Protein AF-A0A928RJ09-F1 (afdb_monomer_lite)

Foldseek 3Di:
DDADDLCNLCVVLVHDSVLLVCLVVVPPPDDPVSSVSSVVSCVVSVHDPPVPPPD

Structure (mmCIF, N/CA/C/O backbone):
data_AF-A0A928RJ09-F1
#
_entry.id   AF-A0A928RJ09-F1
#
loop_
_atom_site.group_PDB
_atom_site.id
_atom_site.type_symbol
_atom_site.label_atom_id
_atom_site.label_alt_id
_atom_site.label_comp_id
_atom_site.label_asym_id
_atom_site.label_entity_id
_atom_site.label_seq_id
_atom_site.pdbx_PDB_ins_code
_atom_site.Cartn_x
_atom_site.Cartn_y
_atom_site.Cartn_z
_atom_site.occupancy
_atom_site.B_iso_or_equiv
_atom_site.auth_seq_id
_atom_site.auth_comp_id
_atom_site.auth_asym_id
_atom_site.auth_atom_id
_atom_site.pdbx_PDB_model_num
ATOM 1 N N . MET A 1 1 ? -6.506 -11.534 16.790 1.00 49.03 1 MET A N 1
ATOM 2 C CA . MET A 1 1 ? -6.166 -10.260 16.116 1.00 49.03 1 MET A CA 1
ATOM 3 C C . MET A 1 1 ? -5.587 -10.585 14.750 1.00 49.03 1 MET A C 1
ATOM 5 O O . MET A 1 1 ? -4.611 -11.322 14.689 1.00 49.03 1 MET A O 1
ATOM 9 N N . ARG A 1 2 ? -6.217 -10.127 13.664 1.00 58.03 2 ARG A N 1
ATOM 10 C CA . ARG A 1 2 ? -5.739 -10.374 12.297 1.00 58.03 2 ARG A CA 1
ATOM 11 C C . ARG A 1 2 ? -4.698 -9.302 11.981 1.00 58.03 2 ARG A C 1
ATOM 13 O O . ARG A 1 2 ? -5.052 -8.136 11.870 1.00 58.03 2 ARG A O 1
ATOM 20 N N . ARG A 1 3 ? -3.418 -9.677 11.958 1.00 71.44 3 ARG A N 1
ATOM 21 C CA . ARG A 1 3 ? -2.339 -8.762 11.568 1.00 71.44 3 ARG A CA 1
ATOM 22 C C . ARG A 1 3 ? -2.361 -8.611 10.056 1.00 71.44 3 ARG A C 1
ATOM 24 O O . ARG A 1 3 ? -2.480 -9.609 9.350 1.00 71.44 3 ARG A O 1
ATOM 31 N N . VAL A 1 4 ? -2.244 -7.375 9.589 1.00 82.00 4 VAL A N 1
ATOM 32 C CA . VAL A 1 4 ? -2.018 -7.089 8.174 1.00 82.00 4 VAL A CA 1
ATOM 33 C C . VAL A 1 4 ? -0.664 -7.672 7.793 1.00 82.00 4 VAL A C 1
ATOM 35 O O . VAL A 1 4 ? 0.310 -7.522 8.532 1.00 82.00 4 VAL A O 1
ATOM 38 N N . THR A 1 5 ? -0.614 -8.388 6.675 1.00 84.62 5 THR A N 1
ATOM 39 C CA . THR A 1 5 ? 0.619 -8.983 6.148 1.00 84.62 5 THR A CA 1
ATOM 40 C C . THR A 1 5 ? 1.094 -8.231 4.908 1.00 84.62 5 THR A C 1
ATOM 42 O O . THR A 1 5 ? 0.335 -7.471 4.306 1.00 84.62 5 THR A O 1
ATOM 45 N N . LEU A 1 6 ? 2.336 -8.473 4.465 1.00 83.75 6 LEU A N 1
ATOM 46 C CA . LEU A 1 6 ? 2.808 -7.935 3.181 1.00 83.75 6 LEU A CA 1
ATOM 47 C C . LEU A 1 6 ? 1.884 -8.335 2.021 1.00 83.75 6 LEU A C 1
ATOM 49 O O . LEU A 1 6 ? 1.718 -7.563 1.083 1.00 83.75 6 LEU A O 1
ATOM 53 N N . SER A 1 7 ? 1.274 -9.523 2.085 1.00 85.94 7 SER A N 1
ATOM 54 C CA . SER A 1 7 ? 0.330 -10.016 1.080 1.00 85.94 7 SER A CA 1
ATOM 55 C C . SER A 1 7 ? -0.955 -9.189 1.025 1.00 85.94 7 SER A C 1
ATOM 57 O O . SER A 1 7 ? -1.481 -8.963 -0.064 1.00 85.94 7 SER A O 1
ATOM 59 N N . ASP A 1 8 ? -1.441 -8.705 2.169 1.00 87.38 8 ASP A N 1
ATOM 60 C CA . ASP A 1 8 ? -2.611 -7.825 2.230 1.00 87.38 8 ASP A CA 1
ATOM 61 C C . ASP A 1 8 ? -2.308 -6.460 1.604 1.00 87.3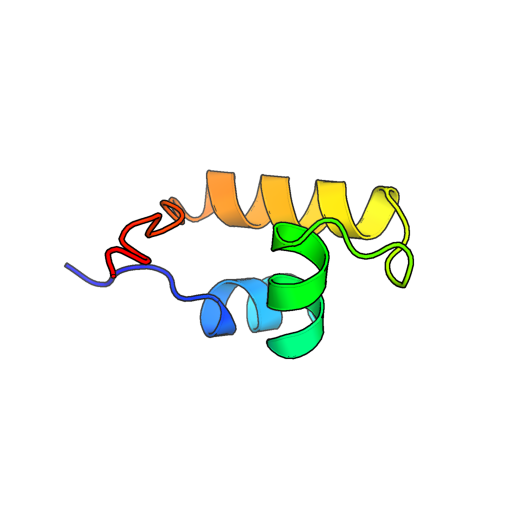8 8 ASP A C 1
ATOM 63 O O . ASP A 1 8 ? -3.082 -5.984 0.774 1.00 87.38 8 ASP A O 1
ATOM 67 N N . ILE A 1 9 ? -1.152 -5.869 1.926 1.00 86.12 9 ILE A N 1
ATOM 68 C CA . ILE A 1 9 ? -0.720 -4.590 1.338 1.00 86.12 9 ILE A CA 1
ATOM 69 C C . ILE A 1 9 ? -0.485 -4.742 -0.165 1.00 86.12 9 ILE A C 1
ATOM 71 O O . ILE A 1 9 ? -0.908 -3.900 -0.952 1.00 86.12 9 ILE A O 1
ATOM 75 N N . ALA A 1 10 ? 0.150 -5.840 -0.580 1.00 87.75 10 ALA A N 1
ATOM 76 C CA . ALA A 1 10 ? 0.389 -6.153 -1.983 1.00 87.75 10 ALA A CA 1
ATOM 77 C C . ALA A 1 10 ? -0.932 -6.202 -2.760 1.00 87.75 10 ALA A C 1
ATOM 79 O O . ALA A 1 10 ? -1.076 -5.557 -3.798 1.00 87.75 10 ALA A O 1
ATOM 80 N N . ARG A 1 11 ? -1.936 -6.881 -2.201 1.00 88.12 11 ARG A N 1
ATOM 81 C CA . ARG A 1 11 ? -3.277 -6.964 -2.779 1.00 88.12 11 ARG A CA 1
ATOM 82 C C . ARG A 1 11 ? -4.002 -5.614 -2.787 1.00 88.12 11 ARG A C 1
ATOM 84 O O . ARG A 1 11 ? -4.688 -5.326 -3.761 1.00 88.12 11 ARG A O 1
ATOM 91 N N . ALA A 1 12 ? -3.846 -4.793 -1.750 1.00 87.00 12 ALA A N 1
ATOM 92 C CA . ALA A 1 12 ? -4.452 -3.462 -1.672 1.00 87.00 12 ALA A CA 1
ATOM 93 C C . ALA A 1 12 ? -3.830 -2.468 -2.670 1.00 87.00 12 ALA A C 1
ATOM 95 O O . ALA A 1 12 ? -4.544 -1.698 -3.308 1.00 87.00 12 ALA A O 1
ATOM 96 N N . CYS A 1 13 ? -2.510 -2.517 -2.855 1.00 83.69 13 CYS A N 1
ATOM 97 C CA . CYS A 1 13 ? -1.798 -1.689 -3.828 1.00 83.69 13 CYS A CA 1
ATOM 98 C C . CYS A 1 13 ? -1.805 -2.265 -5.255 1.00 83.69 13 CYS A C 1
ATOM 100 O O . CYS A 1 13 ? -1.359 -1.581 -6.174 1.00 83.69 13 CYS A O 1
ATOM 102 N N . GLY A 1 14 ? -2.276 -3.501 -5.456 1.00 85.31 14 GLY A N 1
ATOM 103 C CA . GLY A 1 14 ? -2.241 -4.179 -6.757 1.00 85.31 14 GLY A CA 1
ATOM 104 C C . GLY A 1 14 ? -0.824 -4.534 -7.224 1.00 85.31 14 GLY A C 1
ATOM 105 O O . GLY A 1 14 ? -0.562 -4.581 -8.423 1.00 85.31 14 GLY A O 1
ATOM 106 N N . VAL A 1 15 ? 0.099 -4.751 -6.289 1.00 86.19 15 VAL A N 1
ATOM 107 C CA . VAL A 1 15 ? 1.501 -5.097 -6.560 1.00 86.19 15 VAL A CA 1
ATOM 108 C C . V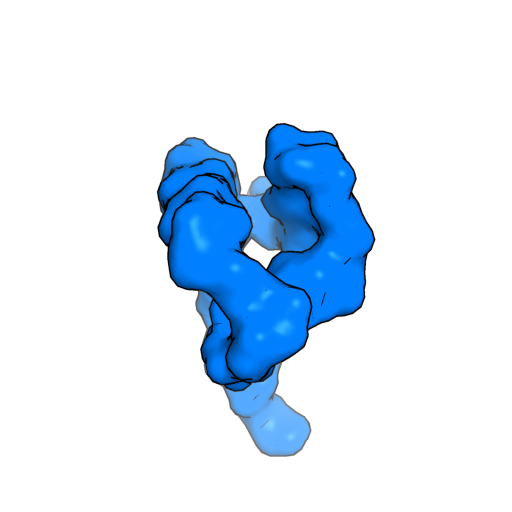AL A 1 15 ? 1.820 -6.501 -6.054 1.00 86.19 15 VAL A C 1
ATOM 110 O O . VAL A 1 15 ? 1.025 -7.133 -5.363 1.00 86.19 15 VAL A O 1
ATOM 113 N N . SER A 1 16 ? 3.005 -7.014 -6.384 1.00 86.12 16 SER A N 1
ATOM 114 C CA . SER A 1 16 ? 3.461 -8.297 -5.847 1.00 86.12 16 SER A CA 1
ATOM 115 C C . SER A 1 16 ? 3.998 -8.146 -4.424 1.00 86.12 16 SER A C 1
ATOM 117 O O . SER A 1 16 ? 4.562 -7.113 -4.066 1.00 86.12 16 SER A O 1
ATOM 119 N N . VAL A 1 17 ? 3.920 -9.214 -3.624 1.00 86.50 17 VAL A N 1
ATOM 120 C CA . VAL A 1 17 ? 4.540 -9.263 -2.282 1.00 86.50 17 VAL A CA 1
ATOM 121 C C . VAL A 1 17 ? 6.039 -8.948 -2.360 1.00 86.50 17 VAL A C 1
ATOM 123 O O . VAL A 1 17 ? 6.581 -8.261 -1.499 1.00 86.50 17 VAL A O 1
ATOM 126 N N . ASN A 1 18 ? 6.688 -9.372 -3.450 1.00 85.31 18 ASN A N 1
ATOM 127 C CA . ASN A 1 18 ? 8.079 -9.047 -3.744 1.00 85.31 18 ASN A CA 1
ATOM 128 C C . ASN A 1 18 ? 8.301 -7.536 -3.927 1.00 85.31 18 ASN A C 1
ATOM 130 O O . ASN A 1 18 ? 9.273 -6.997 -3.415 1.00 85.31 18 ASN A O 1
ATOM 134 N N . THR A 1 19 ? 7.369 -6.835 -4.581 1.00 85.12 19 THR A N 1
ATOM 135 C CA . THR A 1 19 ? 7.392 -5.373 -4.728 1.00 85.12 19 THR A CA 1
ATOM 136 C C . THR A 1 19 ? 7.249 -4.683 -3.375 1.00 85.12 19 THR A C 1
ATOM 138 O O . THR A 1 19 ? 7.997 -3.761 -3.087 1.00 85.12 19 THR A O 1
ATOM 141 N N . VAL A 1 20 ? 6.351 -5.149 -2.500 1.00 85.50 20 VAL A N 1
ATOM 142 C CA . VAL A 1 20 ? 6.221 -4.594 -1.137 1.00 85.50 20 VAL A CA 1
ATOM 143 C C . VAL A 1 20 ? 7.493 -4.846 -0.322 1.00 85.50 20 VAL A C 1
ATOM 145 O O . VAL A 1 20 ? 7.985 -3.939 0.342 1.00 85.50 20 VAL A O 1
ATOM 148 N N . SER A 1 21 ? 8.075 -6.045 -0.419 1.00 81.75 21 SER A N 1
ATOM 149 C CA . SER A 1 21 ? 9.339 -6.390 0.245 1.00 81.75 21 SER A CA 1
ATOM 150 C C . SER A 1 21 ? 10.507 -5.529 -0.245 1.00 81.75 21 SER A C 1
ATOM 152 O O . SER A 1 21 ? 11.274 -5.002 0.557 1.00 81.75 21 SER A O 1
ATOM 154 N N . HIS A 1 22 ? 10.609 -5.332 -1.559 1.00 83.81 22 HIS A N 1
ATOM 155 C CA . HIS A 1 22 ? 11.592 -4.454 -2.185 1.00 83.81 22 HIS A CA 1
ATOM 156 C C . HIS A 1 22 ? 11.368 -2.978 -1.807 1.00 83.81 22 HIS A C 1
ATOM 158 O O . HIS A 1 22 ? 12.344 -2.269 -1.577 1.00 83.81 22 HIS A O 1
ATOM 164 N N . ALA A 1 23 ? 10.113 -2.521 -1.701 1.00 83.50 23 ALA A N 1
ATOM 165 C CA . ALA A 1 23 ? 9.771 -1.152 -1.302 1.00 83.50 23 ALA A CA 1
ATOM 166 C C . ALA A 1 23 ? 10.129 -0.884 0.165 1.00 83.50 23 ALA A C 1
ATOM 168 O O . ALA A 1 23 ? 10.608 0.201 0.488 1.00 83.50 23 ALA A O 1
ATOM 169 N N . LEU A 1 24 ? 9.927 -1.876 1.039 1.00 75.69 24 LEU A N 1
ATOM 170 C CA . LEU A 1 24 ? 10.324 -1.826 2.448 1.00 75.69 24 LEU A CA 1
ATOM 171 C C . LEU A 1 24 ? 11.850 -1.873 2.626 1.00 75.69 24 LEU A C 1
ATOM 173 O O . LEU A 1 24 ? 12.367 -1.208 3.514 1.00 75.69 24 LEU A O 1
ATOM 177 N N . HIS A 1 25 ? 12.567 -2.603 1.765 1.00 77.06 25 HIS A N 1
ATOM 178 C CA . HIS A 1 25 ? 14.039 -2.647 1.732 1.00 77.06 25 HIS A CA 1
ATOM 179 C C . HIS A 1 25 ? 14.692 -1.484 0.966 1.00 77.06 25 HIS A C 1
ATOM 181 O O . HIS A 1 25 ? 15.894 -1.520 0.718 1.00 77.06 25 HIS A O 1
ATOM 187 N N . ASP A 1 26 ? 13.913 -0.483 0.557 1.00 70.19 26 ASP A N 1
ATOM 188 C CA . ASP A 1 26 ? 14.375 0.679 -0.203 1.00 70.19 26 ASP A CA 1
ATOM 189 C C . ASP A 1 26 ? 15.178 0.340 -1.474 1.00 70.19 26 ASP A C 1
ATOM 191 O O . ASP A 1 26 ? 16.081 1.064 -1.889 1.00 70.19 26 ASP A O 1
ATOM 195 N N . LYS A 1 27 ? 14.834 -0.764 -2.150 1.00 76.06 27 LYS A N 1
ATOM 196 C CA . LYS A 1 27 ? 15.479 -1.098 -3.423 1.00 76.06 27 LYS A CA 1
ATOM 197 C C . LYS A 1 27 ? 15.177 -0.022 -4.485 1.00 76.06 27 LYS A C 1
ATOM 199 O O . LYS A 1 27 ? 14.039 0.453 -4.565 1.00 76.06 27 LYS A O 1
ATOM 204 N N . PRO A 1 28 ? 16.154 0.315 -5.351 1.00 74.56 28 PRO A N 1
ATOM 205 C CA . PRO A 1 28 ? 15.989 1.311 -6.417 1.00 74.56 28 PRO A CA 1
ATOM 206 C C . PRO A 1 28 ? 15.071 0.842 -7.558 1.00 74.56 28 PRO A C 1
ATOM 208 O O . PRO A 1 28 ? 14.716 1.626 -8.427 1.00 74.56 28 PRO A O 1
ATOM 211 N N . ASP A 1 29 ? 14.660 -0.426 -7.541 1.00 77.81 29 ASP A N 1
ATOM 212 C CA . ASP A 1 29 ? 13.802 -1.061 -8.547 1.00 77.81 29 ASP A CA 1
ATOM 213 C C . ASP A 1 29 ? 12.351 -0.528 -8.546 1.00 77.81 29 ASP A C 1
ATOM 215 O O . ASP A 1 29 ? 11.547 -0.878 -9.405 1.00 77.81 29 ASP A O 1
ATOM 219 N N . ILE A 1 30 ? 11.981 0.292 -7.554 1.00 81.06 30 ILE A N 1
ATOM 220 C CA . ILE A 1 30 ? 10.611 0.767 -7.339 1.00 81.06 30 ILE A CA 1
ATOM 221 C C . ILE A 1 30 ? 10.602 2.285 -7.281 1.00 81.06 30 ILE A C 1
ATOM 223 O O . ILE A 1 30 ? 11.298 2.887 -6.461 1.00 81.06 30 ILE A O 1
ATOM 227 N N . SER A 1 31 ? 9.759 2.903 -8.107 1.00 82.62 31 SER A N 1
ATOM 228 C CA . SER A 1 31 ? 9.554 4.349 -8.083 1.00 82.62 31 SER A CA 1
ATOM 229 C C . SER A 1 31 ? 9.113 4.825 -6.703 1.00 82.62 31 SER A C 1
ATOM 231 O O . SER A 1 31 ? 8.259 4.216 -6.055 1.00 82.62 31 SER A O 1
ATOM 233 N N . GLU A 1 32 ? 9.640 5.972 -6.283 1.00 82.44 32 GLU A N 1
ATOM 234 C CA . GLU A 1 32 ? 9.312 6.592 -4.995 1.00 82.44 32 GLU A CA 1
ATOM 235 C C . GLU A 1 32 ? 7.804 6.790 -4.813 1.00 82.44 32 GLU A C 1
ATOM 237 O O . GLU A 1 32 ? 7.272 6.552 -3.734 1.00 82.44 32 GLU A O 1
ATOM 242 N N . GLN A 1 33 ? 7.094 7.104 -5.899 1.00 84.75 33 GLN A N 1
ATOM 243 C CA . GLN A 1 33 ? 5.638 7.238 -5.906 1.00 84.75 33 GLN A CA 1
ATOM 244 C C . GLN A 1 33 ? 4.923 5.935 -5.500 1.00 84.75 33 GLN A C 1
ATOM 246 O O . GLN A 1 33 ? 3.938 5.962 -4.765 1.00 84.75 33 GLN A O 1
ATOM 251 N N . THR A 1 34 ? 5.431 4.779 -5.936 1.00 83.62 34 THR A N 1
ATOM 252 C CA . THR A 1 34 ? 4.904 3.465 -5.548 1.00 83.62 34 THR A CA 1
ATOM 253 C C . THR A 1 34 ? 5.279 3.130 -4.106 1.00 83.62 34 THR A C 1
ATOM 255 O O . THR A 1 34 ? 4.435 2.611 -3.378 1.00 83.62 34 THR A O 1
ATOM 258 N N . LYS A 1 35 ? 6.502 3.465 -3.663 1.00 83.94 35 LYS A N 1
ATOM 259 C CA . LYS A 1 35 ? 6.915 3.291 -2.258 1.00 83.94 35 LYS A CA 1
ATOM 260 C C . LYS A 1 35 ? 6.030 4.104 -1.310 1.00 83.94 35 LYS A 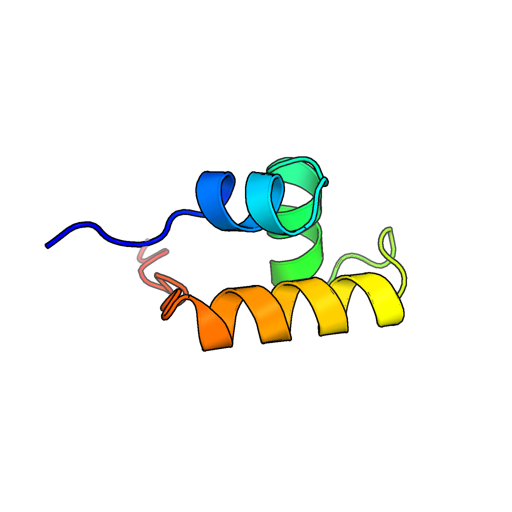C 1
ATOM 262 O O . LYS A 1 35 ? 5.582 3.557 -0.307 1.00 83.94 35 LYS A O 1
ATOM 267 N N . ASP A 1 36 ? 5.755 5.370 -1.632 1.00 86.31 36 ASP A N 1
ATOM 268 C CA . ASP A 1 36 ? 4.882 6.250 -0.839 1.00 86.31 36 ASP A CA 1
ATOM 269 C C . ASP A 1 36 ? 3.472 5.672 -0.733 1.00 86.31 36 ASP A C 1
ATOM 271 O O . ASP A 1 36 ? 2.916 5.553 0.356 1.00 86.31 36 ASP A O 1
ATOM 275 N N . ARG A 1 37 ? 2.931 5.208 -1.863 1.00 86.75 37 ARG A N 1
ATOM 276 C CA . ARG A 1 37 ? 1.604 4.596 -1.925 1.00 86.75 37 ARG A CA 1
ATOM 277 C C . ARG A 1 37 ? 1.520 3.328 -1.071 1.00 86.75 37 ARG A C 1
ATOM 279 O O . ARG A 1 37 ? 0.570 3.175 -0.313 1.00 86.75 37 ARG A O 1
ATOM 286 N N . ILE A 1 38 ? 2.536 2.463 -1.144 1.00 85.38 38 ILE A N 1
ATOM 287 C CA . ILE A 1 38 ? 2.648 1.251 -0.318 1.00 85.38 38 ILE A CA 1
ATOM 288 C C . ILE A 1 38 ? 2.758 1.609 1.168 1.00 85.38 38 ILE A C 1
ATOM 290 O O . ILE A 1 38 ? 2.067 0.994 1.975 1.00 85.38 38 ILE A O 1
ATOM 294 N N . LYS A 1 39 ? 3.590 2.595 1.534 1.00 81.69 39 LYS A N 1
ATOM 295 C CA . LYS A 1 39 ? 3.743 3.057 2.924 1.00 81.69 39 LYS A CA 1
ATOM 296 C C . LYS A 1 39 ? 2.432 3.613 3.474 1.00 81.69 39 LYS A C 1
ATOM 298 O O . LYS A 1 39 ? 1.984 3.132 4.505 1.00 81.69 39 LYS A O 1
ATOM 303 N N . LYS A 1 40 ? 1.759 4.504 2.741 1.00 86.88 40 LYS A N 1
ATOM 304 C CA . LYS A 1 40 ? 0.444 5.032 3.132 1.00 86.88 40 LYS A CA 1
ATOM 305 C C . LYS A 1 40 ? -0.589 3.937 3.325 1.00 86.88 40 LYS A C 1
ATOM 307 O O . LYS A 1 40 ? -1.218 3.882 4.371 1.00 86.88 40 LYS A O 1
ATOM 312 N N . THR A 1 41 ? -0.740 3.041 2.351 1.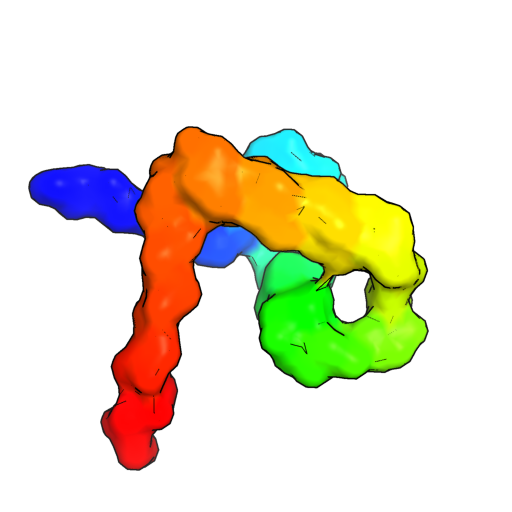00 86.69 41 THR A N 1
ATOM 313 C CA . THR A 1 41 ? -1.699 1.935 2.466 1.00 86.69 41 THR A CA 1
ATOM 314 C C . THR A 1 41 ? -1.349 1.020 3.640 1.00 86.69 41 THR A C 1
ATOM 316 O O . THR A 1 41 ? -2.237 0.600 4.373 1.00 86.69 41 THR A O 1
ATOM 319 N N . ALA A 1 42 ? -0.064 0.741 3.86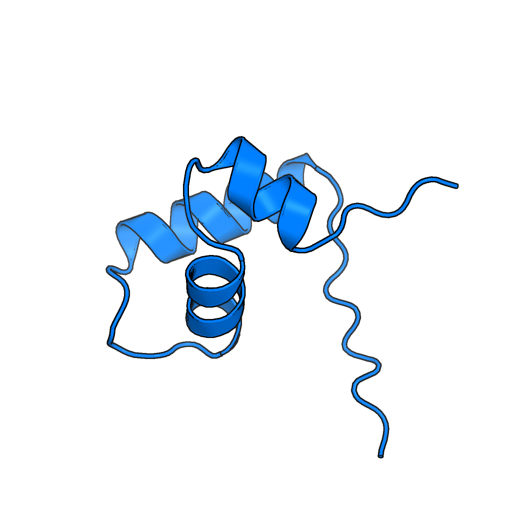7 1.00 83.75 42 ALA A N 1
ATOM 320 C CA . ALA A 1 42 ? 0.394 -0.008 5.030 1.00 83.75 42 ALA A CA 1
ATOM 321 C C . ALA A 1 42 ? 0.015 0.696 6.347 1.00 83.75 42 ALA A C 1
ATOM 323 O O . ALA A 1 42 ? -0.552 0.055 7.229 1.00 83.75 42 ALA A O 1
ATOM 324 N N . GLU A 1 43 ? 0.257 2.002 6.464 1.00 83.06 43 GLU A N 1
ATOM 325 C CA . GLU A 1 43 ? -0.112 2.809 7.633 1.00 83.06 43 GLU A CA 1
ATOM 326 C C . GLU A 1 43 ? -1.632 2.848 7.857 1.00 83.06 43 GLU A C 1
ATOM 328 O O . GLU A 1 43 ? -2.090 2.579 8.967 1.00 83.06 43 GLU A O 1
ATOM 333 N N . GLU A 1 44 ? -2.423 3.085 6.806 1.00 85.31 44 GLU A N 1
ATOM 334 C CA . GLU A 1 44 ? -3.893 3.102 6.860 1.00 85.31 44 GLU A CA 1
ATOM 335 C C . GLU A 1 44 ? -4.482 1.748 7.270 1.00 85.31 44 GLU A C 1
ATOM 337 O O . GLU A 1 44 ? -5.470 1.681 8.000 1.00 85.31 44 GLU A O 1
ATOM 342 N N . MET A 1 45 ? -3.866 0.652 6.827 1.00 83.38 45 MET A N 1
ATOM 343 C CA . MET A 1 45 ? -4.284 -0.697 7.198 1.00 83.38 45 MET A CA 1
ATOM 344 C C . MET A 1 45 ? -3.804 -1.094 8.605 1.00 83.38 45 MET A C 1
ATOM 346 O O . MET A 1 45 ? -4.227 -2.125 9.126 1.00 83.38 45 MET A O 1
ATOM 350 N N . GLY A 1 46 ? -2.934 -0.306 9.245 1.00 77.50 46 GLY A N 1
ATOM 351 C CA . GLY A 1 46 ? -2.325 -0.664 10.527 1.00 77.50 46 GLY A CA 1
ATOM 352 C C . GLY A 1 46 ? -1.281 -1.775 10.397 1.00 77.50 46 GLY A C 1
ATOM 353 O O . GLY A 1 46 ? -1.078 -2.562 11.327 1.00 77.50 46 GLY A O 1
ATOM 354 N N . TYR A 1 47 ? -0.628 -1.876 9.237 1.00 79.94 47 TYR A N 1
ATOM 355 C CA . TYR A 1 47 ? 0.544 -2.720 9.059 1.00 79.94 47 TYR A CA 1
ATOM 356 C C . TYR A 1 47 ? 1.694 -2.167 9.891 1.00 79.94 47 TYR A C 1
ATOM 358 O O . TYR A 1 47 ? 2.371 -1.204 9.534 1.00 79.94 47 TYR A O 1
ATOM 366 N N . ILE A 1 48 ? 1.937 -2.824 11.015 1.00 62.66 48 ILE A N 1
ATOM 367 C CA . ILE A 1 48 ? 3.145 -2.617 11.793 1.00 62.66 48 ILE A CA 1
ATOM 368 C C . ILE A 1 48 ? 4.202 -3.495 11.142 1.00 62.66 48 ILE A C 1
ATOM 370 O O . ILE A 1 48 ? 4.099 -4.723 11.197 1.00 62.66 48 ILE A O 1
ATOM 374 N N . GLN A 1 49 ? 5.195 -2.866 10.504 1.00 61.19 49 GLN A N 1
ATOM 375 C CA . GLN A 1 49 ? 6.397 -3.560 10.059 1.00 61.19 49 GLN A CA 1
ATOM 376 C C . GLN A 1 49 ? 6.894 -4.414 11.221 1.00 61.19 49 GLN A C 1
ATOM 378 O O . GLN A 1 49 ? 7.270 -3.905 12.276 1.00 61.19 49 GLN A O 1
ATOM 383 N N . ASN A 1 50 ? 6.821 -5.730 11.062 1.00 52.19 50 ASN A N 1
ATOM 384 C CA . ASN A 1 50 ? 7.342 -6.624 12.068 1.00 52.19 50 ASN A CA 1
ATOM 385 C C . ASN A 1 50 ? 8.866 -6.590 11.904 1.00 52.19 50 ASN A C 1
ATOM 387 O O . ASN A 1 50 ? 9.455 -7.469 11.290 1.00 52.19 50 ASN A O 1
ATOM 391 N N . THR A 1 51 ? 9.507 -5.548 12.436 1.00 46.72 51 THR A N 1
ATOM 392 C CA . THR A 1 51 ? 10.965 -5.433 12.582 1.00 46.72 51 THR A CA 1
ATOM 393 C C . THR A 1 51 ? 11.518 -6.451 13.586 1.00 46.72 51 THR A C 1
ATOM 395 O O . THR A 1 51 ? 12.662 -6.349 14.006 1.00 46.72 51 THR A O 1
ATOM 398 N N . SER A 1 52 ? 10.758 -7.498 13.922 1.00 42.75 52 SER A N 1
ATOM 399 C CA . SER A 1 52 ? 11.300 -8.760 14.424 1.00 42.75 52 SER A CA 1
ATOM 400 C C . SER A 1 52 ? 11.826 -9.620 13.265 1.00 42.75 52 SER A C 1
ATOM 402 O O . SER A 1 52 ? 11.521 -10.801 13.147 1.00 42.75 52 SER A O 1
ATOM 404 N N . ALA A 1 53 ? 12.681 -9.028 12.428 1.00 39.75 53 ALA A N 1
ATOM 405 C CA . ALA A 1 53 ? 13.822 -9.756 11.892 1.00 39.75 53 ALA A CA 1
ATOM 406 C C . ALA A 1 53 ? 14.878 -9.741 13.006 1.00 39.75 53 ALA A C 1
ATOM 408 O O . ALA A 1 53 ? 15.790 -8.919 13.013 1.00 39.75 53 ALA A O 1
ATOM 409 N N . SER A 1 54 ? 14.657 -10.554 14.038 1.00 44.34 54 SER A N 1
ATOM 410 C CA . SER A 1 54 ? 15.613 -10.719 15.125 1.00 44.34 54 SER A CA 1
ATOM 411 C C . SER A 1 54 ? 16.280 -12.077 14.941 1.00 44.34 54 SER A C 1
ATOM 413 O O . SER A 1 54 ? 15.655 -13.096 15.224 1.00 44.34 54 SER A 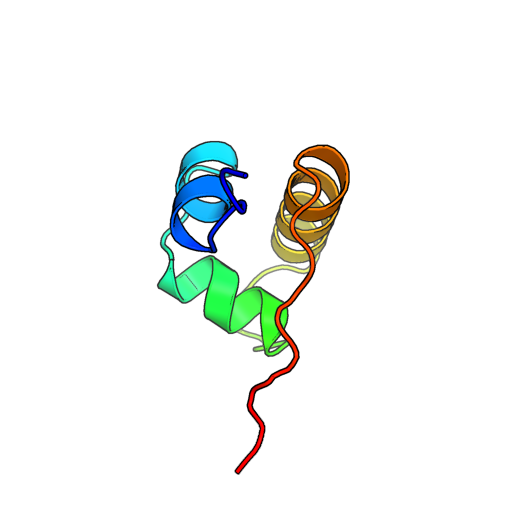O 1
ATOM 415 N N . PHE A 1 55 ? 17.533 -11.987 14.476 1.00 43.25 55 PHE A N 1
ATOM 416 C CA . PHE A 1 55 ? 18.606 -12.989 14.394 1.00 43.25 55 PHE A CA 1
ATOM 417 C C . PHE A 1 55 ? 18.519 -14.080 13.322 1.00 43.25 55 PHE A C 1
ATOM 419 O O . PHE A 1 55 ? 17.499 -14.793 13.231 1.00 43.25 55 PHE A O 1
#

pLDDT: mean 76.97, std 13.69, range [39.75, 88.12]

Sequence (55 aa):
MRRVTLSDIARACGVSVNTVSHALHDKPDISEQTKDRIKKTAEEMGYIQNTSASF

Radius of gyration: 10.82 Å; chains: 1; bounding box: 25×20×25 Å

Secondary structure (DSSP, 8-state):
-----HHHHHHHHTS-HHHHHHHHTT-TTS-HHHHHHHHHHHHHHT---------